Protein AF-V8CCG2-F1 (afdb_monomer_lite)

Structure (mmCIF, N/CA/C/O backbone):
data_AF-V8CCG2-F1
#
_entry.id   AF-V8CCG2-F1
#
loop_
_atom_site.group_PDB
_atom_site.id
_atom_site.type_symbol
_atom_site.label_atom_id
_atom_site.label_alt_id
_atom_site.label_comp_id
_atom_site.label_asym_id
_atom_site.label_entity_id
_atom_site.label_seq_id
_atom_site.pdbx_PDB_ins_code
_atom_site.Cartn_x
_atom_site.Cartn_y
_atom_site.Cartn_z
_atom_site.occupancy
_atom_site.B_iso_or_equiv
_atom_site.auth_seq_id
_atom_site.auth_comp_id
_atom_site.auth_asym_id
_atom_site.auth_atom_id
_atom_site.pdbx_PDB_model_num
ATOM 1 N N . MET A 1 1 ? 12.274 16.511 11.278 1.00 28.73 1 MET A N 1
ATOM 2 C CA . MET A 1 1 ? 12.989 16.961 10.062 1.00 28.73 1 MET A CA 1
ATOM 3 C C . MET A 1 1 ? 13.732 15.768 9.489 1.00 28.73 1 MET A C 1
ATOM 5 O O . MET A 1 1 ? 14.768 15.407 10.028 1.00 28.73 1 MET A O 1
ATOM 9 N N . ILE A 1 2 ? 13.174 15.116 8.470 1.00 31.64 2 ILE A N 1
ATOM 10 C CA . ILE A 1 2 ? 13.812 13.974 7.804 1.00 31.64 2 ILE A CA 1
ATOM 11 C C . ILE A 1 2 ? 14.488 14.517 6.540 1.00 31.64 2 ILE A C 1
ATOM 13 O O . ILE A 1 2 ? 13.839 15.164 5.718 1.00 31.64 2 ILE A O 1
ATOM 17 N N . LYS A 1 3 ? 15.809 14.341 6.435 1.00 28.17 3 LYS A N 1
ATOM 18 C CA . LYS A 1 3 ? 16.574 14.589 5.206 1.00 28.17 3 LYS A CA 1
ATOM 19 C C . LYS A 1 3 ? 16.397 13.363 4.317 1.00 28.17 3 LYS A C 1
ATOM 21 O O . LYS A 1 3 ? 16.765 12.273 4.735 1.00 28.17 3 LYS A O 1
ATOM 26 N N . ILE A 1 4 ? 15.841 13.551 3.127 1.00 46.88 4 ILE A N 1
ATOM 27 C CA . ILE A 1 4 ? 15.708 12.499 2.119 1.00 46.88 4 ILE A CA 1
ATOM 28 C C . ILE A 1 4 ? 16.556 12.930 0.924 1.00 46.88 4 ILE A C 1
ATOM 30 O O . ILE A 1 4 ? 16.290 13.961 0.304 1.00 46.88 4 ILE A O 1
ATOM 34 N N . GLU A 1 5 ? 17.623 12.182 0.658 1.00 36.31 5 GLU A N 1
ATOM 35 C CA . GLU A 1 5 ? 18.504 12.374 -0.493 1.00 36.31 5 GLU A CA 1
ATOM 36 C C . GLU A 1 5 ? 17.866 11.688 -1.706 1.00 36.31 5 GLU A C 1
ATOM 38 O O . GLU A 1 5 ? 17.907 10.472 -1.854 1.00 36.31 5 GLU A O 1
ATOM 43 N N . VAL A 1 6 ? 17.200 12.478 -2.550 1.00 46.69 6 VAL A N 1
ATOM 44 C CA . VAL A 1 6 ? 16.563 11.999 -3.782 1.00 46.69 6 VAL A CA 1
ATOM 45 C C . VAL A 1 6 ? 17.595 12.061 -4.903 1.00 46.69 6 VAL A C 1
ATOM 47 O O . VAL A 1 6 ? 17.864 13.137 -5.439 1.00 46.69 6 VAL A O 1
ATOM 50 N N . LEU A 1 7 ? 18.183 10.915 -5.250 1.00 41.97 7 LEU A N 1
ATOM 51 C CA . LEU A 1 7 ? 19.055 10.782 -6.415 1.00 41.97 7 LEU A CA 1
ATOM 52 C C . LEU A 1 7 ? 18.413 9.912 -7.498 1.00 41.97 7 LEU A C 1
ATOM 54 O O . LEU A 1 7 ? 17.679 8.956 -7.258 1.00 41.97 7 LEU A O 1
ATOM 58 N N . ALA A 1 8 ? 18.669 10.337 -8.727 1.00 44.88 8 ALA A N 1
ATOM 59 C CA . ALA A 1 8 ? 18.073 9.893 -9.970 1.00 44.88 8 ALA A CA 1
ATOM 60 C C . ALA A 1 8 ? 18.569 8.501 -10.416 1.00 44.88 8 ALA A C 1
ATOM 62 O O . ALA A 1 8 ? 19.296 8.391 -11.397 1.00 44.88 8 ALA A O 1
ATOM 63 N N . GLU A 1 9 ? 18.165 7.428 -9.733 1.00 49.28 9 GLU A N 1
ATOM 64 C CA . GLU A 1 9 ? 18.678 6.067 -10.008 1.00 49.28 9 GLU A CA 1
ATOM 65 C C . GLU A 1 9 ? 17.836 5.222 -10.990 1.00 49.28 9 GLU A C 1
ATOM 67 O O . GLU A 1 9 ? 18.135 4.051 -11.218 1.00 49.28 9 GLU A O 1
ATOM 72 N N . ASN A 1 10 ? 16.772 5.774 -11.586 1.00 54.00 10 ASN A N 1
ATOM 73 C CA . ASN A 1 10 ? 15.784 4.972 -12.330 1.00 54.00 10 ASN A CA 1
ATOM 74 C C . ASN A 1 10 ? 15.802 5.135 -13.859 1.00 54.00 10 ASN A C 1
ATOM 76 O O . ASN A 1 10 ? 14.947 4.552 -14.521 1.00 54.00 10 ASN A O 1
ATOM 80 N N . LYS A 1 11 ? 16.733 5.905 -14.445 1.00 52.53 11 LYS A N 1
ATOM 81 C CA . LYS A 1 11 ? 16.731 6.143 -15.904 1.00 52.53 11 LYS A CA 1
ATOM 82 C C . LYS A 1 11 ? 17.074 4.901 -16.740 1.00 52.53 11 LYS A C 1
ATOM 84 O O . LYS A 1 11 ? 16.576 4.799 -17.855 1.00 52.53 11 LYS A O 1
ATOM 89 N N . ASP A 1 12 ? 17.831 3.952 -16.183 1.00 54.31 12 ASP A N 1
ATOM 90 C CA . ASP A 1 12 ? 18.371 2.804 -16.933 1.00 54.31 12 ASP A CA 1
ATOM 91 C C . ASP A 1 12 ? 17.836 1.431 -16.476 1.00 54.31 12 ASP A C 1
ATOM 93 O O . ASP A 1 12 ? 18.159 0.401 -17.073 1.00 54.31 12 ASP A O 1
ATOM 97 N N . LYS A 1 13 ? 17.004 1.376 -15.426 1.00 61.72 13 LYS A N 1
ATOM 98 C CA . LYS A 1 13 ? 16.450 0.110 -14.916 1.00 61.72 13 LYS A CA 1
ATOM 99 C C . LYS A 1 13 ? 15.279 -0.363 -15.777 1.00 61.72 13 LYS A C 1
ATOM 101 O O . LYS A 1 13 ? 14.347 0.392 -16.057 1.00 61.72 13 LYS A O 1
ATOM 106 N N . LYS A 1 14 ? 15.270 -1.649 -16.149 1.00 68.31 14 LYS A N 1
ATOM 107 C CA . LYS A 1 14 ? 14.115 -2.248 -16.832 1.00 68.31 14 LYS A CA 1
ATOM 108 C C . LYS A 1 14 ? 12.938 -2.334 -15.859 1.00 68.31 14 LYS A C 1
ATOM 110 O O . LYS A 1 14 ? 13.120 -2.537 -14.661 1.00 68.31 14 LYS A O 1
ATOM 115 N N . ALA A 1 15 ? 11.712 -2.264 -16.383 1.00 66.81 15 ALA A N 1
ATOM 116 C CA . ALA A 1 15 ? 10.485 -2.383 -15.582 1.00 66.81 15 ALA A CA 1
ATOM 117 C C . ALA A 1 15 ? 10.459 -3.649 -14.699 1.00 66.81 15 ALA A C 1
ATOM 119 O O . ALA A 1 15 ? 9.923 -3.630 -13.593 1.00 66.81 15 ALA A O 1
ATOM 120 N N . TYR A 1 16 ? 11.093 -4.727 -15.169 1.00 71.69 16 TYR A N 1
ATOM 121 C CA . TYR A 1 16 ? 11.278 -5.968 -14.421 1.00 71.69 16 TYR A CA 1
ATOM 122 C C . TYR A 1 16 ? 12.102 -5.788 -13.133 1.00 71.69 16 TYR A C 1
ATOM 124 O O . TYR A 1 16 ? 11.705 -6.282 -12.076 1.00 71.69 16 TYR A O 1
ATOM 132 N N . ASP A 1 17 ? 13.211 -5.050 -13.195 1.00 72.56 17 ASP A N 1
ATOM 133 C CA . ASP A 1 17 ? 14.097 -4.832 -12.046 1.00 72.56 17 ASP A CA 1
ATOM 134 C C . ASP A 1 17 ? 13.406 -3.952 -10.999 1.00 72.56 17 ASP A C 1
ATOM 136 O O . ASP A 1 17 ? 13.379 -4.283 -9.814 1.00 72.56 17 ASP A O 1
ATOM 140 N N . LEU A 1 18 ? 12.717 -2.901 -11.457 1.00 72.31 18 LEU A N 1
ATOM 141 C CA . LEU A 1 18 ? 11.908 -2.022 -10.608 1.00 72.31 18 LEU A CA 1
ATOM 142 C C . LEU A 1 18 ? 10.789 -2.782 -9.890 1.00 72.31 18 LEU A C 1
ATOM 144 O O . LEU A 1 18 ? 10.531 -2.554 -8.709 1.00 72.31 18 LEU A O 1
ATOM 148 N N . ARG A 1 19 ? 10.144 -3.725 -10.581 1.00 77.75 19 ARG A N 1
ATOM 149 C CA . ARG A 1 19 ? 9.133 -4.603 -9.989 1.00 77.75 19 ARG A CA 1
ATOM 150 C C . ARG A 1 19 ? 9.721 -5.521 -8.919 1.00 77.75 19 ARG A C 1
ATOM 152 O O . ARG A 1 19 ? 9.090 -5.720 -7.880 1.00 77.75 19 ARG A O 1
ATOM 159 N N . SER A 1 20 ? 10.892 -6.102 -9.172 1.00 79.19 20 SER A N 1
ATOM 160 C CA . SER A 1 20 ? 11.581 -6.965 -8.207 1.00 79.19 20 SER A CA 1
ATOM 161 C C . SER A 1 20 ? 11.944 -6.193 -6.934 1.00 79.19 20 SER A C 1
ATOM 163 O O . SER A 1 20 ? 11.631 -6.647 -5.828 1.00 79.19 20 SER A O 1
ATOM 165 N N . ASP A 1 21 ? 12.504 -4.991 -7.094 1.00 77.44 21 ASP A N 1
ATOM 166 C CA . ASP A 1 21 ? 12.855 -4.084 -5.998 1.00 77.44 21 ASP A CA 1
ATOM 167 C C . ASP A 1 21 ? 11.605 -3.684 -5.192 1.00 77.44 21 ASP A C 1
ATOM 169 O O . ASP A 1 21 ? 11.572 -3.839 -3.965 1.00 77.44 21 ASP A O 1
ATOM 173 N N . ALA A 1 22 ? 10.528 -3.288 -5.883 1.00 76.12 22 ALA A N 1
ATOM 174 C CA . ALA A 1 22 ? 9.238 -2.956 -5.278 1.00 76.12 22 ALA A CA 1
ATOM 175 C C . ALA A 1 22 ? 8.679 -4.112 -4.437 1.00 76.12 22 ALA A C 1
ATOM 177 O O . ALA A 1 22 ? 8.247 -3.947 -3.294 1.00 76.12 22 ALA A O 1
ATOM 178 N N . LEU A 1 23 ? 8.725 -5.326 -4.992 1.00 82.31 23 LEU A N 1
ATOM 179 C CA . LEU A 1 23 ? 8.208 -6.517 -4.333 1.00 82.31 23 LEU A CA 1
ATOM 180 C C . LEU A 1 23 ? 9.046 -6.891 -3.110 1.00 82.31 23 LEU A C 1
ATOM 182 O O . LEU A 1 23 ? 8.494 -7.355 -2.109 1.00 82.31 23 LEU A O 1
ATOM 186 N N . LYS A 1 24 ? 10.370 -6.716 -3.182 1.00 82.88 24 LYS A N 1
ATOM 187 C CA . LYS A 1 24 ? 11.283 -6.994 -2.072 1.00 82.88 24 LYS A CA 1
ATOM 188 C C . LYS A 1 24 ? 10.986 -6.090 -0.885 1.00 82.88 24 LYS A C 1
ATOM 190 O O . LYS A 1 24 ? 10.879 -6.597 0.230 1.00 82.88 24 LYS A O 1
ATOM 195 N N . ALA A 1 25 ? 10.788 -4.800 -1.116 1.00 78.50 25 ALA A N 1
ATOM 196 C CA . ALA A 1 25 ? 10.499 -3.889 -0.023 1.00 78.50 25 ALA A CA 1
ATOM 197 C C . ALA A 1 25 ? 9.031 -3.969 0.443 1.00 78.50 25 ALA A C 1
ATOM 199 O O . ALA A 1 25 ? 8.793 -3.953 1.641 1.00 78.50 25 ALA A O 1
ATOM 200 N N . LEU A 1 26 ? 8.050 -4.298 -0.406 1.00 79.62 26 LEU A N 1
ATOM 201 C CA . LEU A 1 26 ? 6.703 -4.645 0.085 1.00 79.62 26 LEU A CA 1
ATOM 202 C C . LEU A 1 26 ? 6.654 -5.913 0.956 1.00 79.62 26 LEU A C 1
ATOM 204 O O . LEU A 1 26 ? 5.732 -6.077 1.755 1.00 79.62 26 LEU A O 1
ATOM 208 N N . LYS A 1 27 ? 7.607 -6.846 0.814 1.00 82.88 27 LYS A N 1
ATOM 209 C CA . LYS A 1 27 ? 7.696 -8.034 1.687 1.00 82.88 27 LYS A CA 1
ATOM 210 C C . LYS A 1 27 ? 8.118 -7.693 3.121 1.00 82.88 27 LYS A C 1
ATOM 212 O O . LYS A 1 27 ? 7.945 -8.544 3.997 1.00 82.88 27 LYS A O 1
ATOM 217 N N . THR A 1 28 ? 8.679 -6.509 3.375 1.00 81.12 28 THR A N 1
ATOM 218 C CA . THR A 1 28 ? 9.046 -6.084 4.737 1.00 81.12 28 THR A CA 1
ATOM 219 C C . THR A 1 28 ? 7.815 -5.672 5.545 1.00 81.12 28 THR A C 1
ATOM 221 O O . THR A 1 28 ? 7.808 -5.830 6.767 1.00 81.12 28 THR A O 1
ATOM 224 N N . ILE A 1 29 ? 6.733 -5.265 4.870 1.00 80.19 29 ILE A N 1
ATOM 225 C CA . ILE A 1 29 ? 5.438 -4.969 5.483 1.00 80.19 29 ILE A CA 1
ATOM 226 C C . ILE A 1 29 ? 4.786 -6.285 5.926 1.00 80.19 29 ILE A C 1
ATOM 228 O O . ILE A 1 29 ? 4.166 -7.011 5.145 1.00 80.19 29 ILE A O 1
ATOM 232 N N . ARG A 1 30 ? 4.971 -6.617 7.206 1.00 74.81 30 ARG A N 1
ATOM 233 C CA . ARG A 1 30 ? 4.433 -7.836 7.838 1.00 74.81 30 ARG A CA 1
ATOM 234 C C . ARG A 1 30 ? 3.204 -7.588 8.705 1.00 74.81 30 ARG A C 1
ATOM 236 O O . ARG A 1 30 ? 2.532 -8.546 9.075 1.00 74.81 30 ARG A O 1
ATOM 243 N N . LYS A 1 31 ? 2.935 -6.332 9.056 1.00 83.19 31 LYS A N 1
ATOM 244 C CA . LYS A 1 31 ? 1.841 -5.945 9.949 1.00 83.19 31 LYS A CA 1
ATOM 245 C C . LYS A 1 31 ? 0.713 -5.284 9.151 1.00 83.19 31 LYS A C 1
ATOM 247 O O . LYS A 1 31 ? 0.993 -4.695 8.106 1.00 83.19 31 LYS A O 1
ATOM 252 N N . PRO A 1 32 ? -0.542 -5.384 9.619 1.00 89.00 32 PRO A N 1
ATOM 253 C CA . PRO A 1 32 ? -1.617 -4.550 9.101 1.00 89.00 32 PRO A CA 1
ATOM 254 C C . PRO A 1 32 ? -1.249 -3.069 9.238 1.00 89.00 32 PRO A C 1
ATOM 256 O O . PRO A 1 32 ? -0.615 -2.685 10.221 1.00 89.00 32 PRO A O 1
ATOM 259 N N . ILE A 1 33 ? -1.635 -2.263 8.253 1.00 89.81 33 ILE A N 1
ATOM 260 C CA . ILE A 1 33 ? -1.392 -0.819 8.249 1.00 89.81 33 ILE A CA 1
ATOM 261 C C . ILE A 1 33 ? -2.707 -0.137 8.605 1.00 89.81 33 ILE A C 1
ATOM 263 O O . ILE A 1 33 ? -3.718 -0.379 7.947 1.00 89.81 33 ILE A O 1
ATOM 267 N N . THR A 1 34 ? -2.705 0.707 9.629 1.00 93.00 34 THR A N 1
ATOM 268 C CA . THR A 1 34 ? -3.894 1.455 10.051 1.00 93.00 34 THR A CA 1
ATOM 269 C C . THR A 1 34 ? -3.796 2.884 9.544 1.00 93.00 34 THR A C 1
ATOM 271 O O . THR A 1 34 ? -2.803 3.559 9.797 1.00 93.00 34 THR A O 1
ATOM 274 N N . ASN A 1 35 ? -4.826 3.356 8.847 1.00 92.62 35 ASN A N 1
ATOM 275 C CA . ASN A 1 35 ? -4.918 4.753 8.444 1.00 92.62 35 ASN A CA 1
ATOM 276 C C . ASN A 1 35 ? -5.190 5.639 9.673 1.00 92.62 35 ASN A C 1
ATOM 278 O O . ASN A 1 35 ? -6.094 5.353 10.461 1.00 92.62 35 ASN A O 1
ATOM 282 N N . LYS A 1 36 ? -4.416 6.714 9.848 1.00 92.94 36 LYS A N 1
ATOM 283 C CA . LYS A 1 36 ? -4.497 7.588 11.031 1.00 92.94 36 LYS A 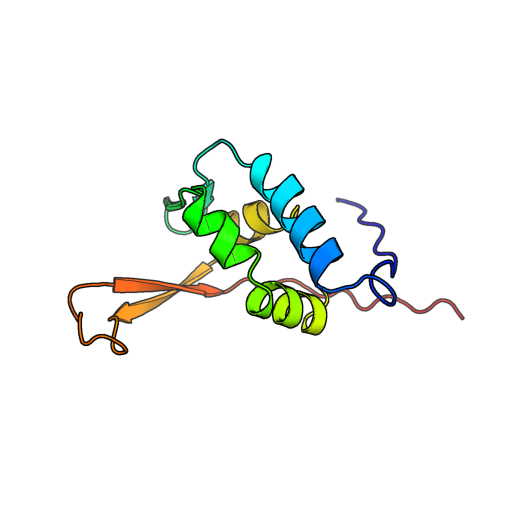CA 1
ATOM 284 C C . LYS A 1 36 ? -5.721 8.505 11.021 1.00 92.94 36 LYS A C 1
ATOM 286 O O . LYS A 1 36 ? -6.106 9.000 12.076 1.00 92.94 36 LYS A O 1
ATOM 291 N N . HIS A 1 37 ? -6.320 8.740 9.856 1.00 91.75 37 HIS A N 1
ATOM 292 C CA . HIS A 1 37 ? -7.416 9.689 9.670 1.00 91.75 37 HIS A CA 1
ATOM 293 C C . HIS A 1 37 ? -8.805 9.044 9.706 1.00 91.75 37 HIS A C 1
ATOM 295 O O . HIS A 1 37 ? -9.747 9.700 10.145 1.00 91.75 37 HIS A O 1
ATOM 301 N N . ASP A 1 38 ? -8.953 7.788 9.270 1.00 91.88 38 ASP A N 1
ATOM 302 C CA . ASP A 1 38 ? -10.247 7.080 9.265 1.00 91.88 38 ASP A CA 1
ATOM 303 C C . ASP A 1 38 ? -10.256 5.751 10.046 1.00 91.88 38 ASP A C 1
ATOM 305 O O . ASP A 1 38 ? -11.307 5.122 10.185 1.00 91.88 38 ASP A O 1
ATOM 309 N N . GLY A 1 39 ? -9.102 5.317 10.568 1.00 91.94 39 GLY A N 1
ATOM 310 C CA . GLY A 1 39 ? -8.960 4.105 11.376 1.00 91.94 39 GLY A CA 1
ATOM 311 C C . GLY A 1 39 ? -9.064 2.789 10.598 1.00 91.94 39 GLY A C 1
ATOM 312 O O . GLY A 1 39 ? -8.998 1.719 11.209 1.00 91.94 39 GLY A O 1
ATOM 313 N N . ARG A 1 40 ? -9.218 2.814 9.267 1.00 92.94 40 ARG A N 1
ATOM 314 C CA . ARG A 1 40 ? -9.337 1.589 8.465 1.00 92.94 40 ARG A CA 1
ATOM 315 C C . ARG A 1 40 ? -8.011 0.852 8.357 1.00 92.94 40 ARG A C 1
ATOM 317 O O . ARG A 1 40 ? -6.949 1.441 8.152 1.00 92.94 40 ARG A O 1
ATOM 324 N N . VAL A 1 41 ? -8.096 -0.474 8.409 1.00 92.50 41 VAL A N 1
ATOM 325 C CA . VAL A 1 41 ? -6.936 -1.366 8.400 1.00 92.50 41 VAL A CA 1
ATOM 326 C C . VAL A 1 41 ? -6.752 -1.998 7.022 1.00 92.50 41 VAL A C 1
ATOM 328 O O . VAL A 1 41 ? -7.609 -2.744 6.548 1.00 92.50 41 VAL A O 1
ATOM 331 N N . ALA A 1 42 ? -5.605 -1.744 6.397 1.00 88.81 42 ALA A N 1
ATOM 332 C CA . ALA A 1 42 ? -5.176 -2.409 5.176 1.00 88.81 42 ALA A CA 1
ATOM 333 C C . ALA A 1 42 ? -4.303 -3.628 5.492 1.00 88.81 42 ALA A C 1
ATOM 335 O O . ALA A 1 42 ? -3.385 -3.578 6.314 1.00 88.81 42 ALA A O 1
ATOM 336 N N . ILE A 1 43 ? -4.557 -4.730 4.783 1.00 88.25 43 ILE A N 1
ATOM 337 C CA . ILE A 1 43 ? -3.762 -5.957 4.876 1.00 88.25 43 ILE A CA 1
ATOM 338 C C . ILE A 1 43 ? -3.039 -6.185 3.551 1.00 88.25 43 ILE A C 1
ATOM 340 O O . ILE A 1 43 ? -3.648 -6.484 2.522 1.00 88.25 43 ILE A O 1
ATOM 344 N N . VAL A 1 44 ? -1.711 -6.105 3.589 1.00 86.12 44 VAL A N 1
ATOM 345 C CA . VAL A 1 44 ? -0.854 -6.300 2.416 1.00 86.12 44 VAL A CA 1
ATOM 346 C C . VAL A 1 44 ? -0.504 -7.786 2.272 1.00 86.12 44 VAL A C 1
ATOM 348 O O . VAL A 1 44 ? 0.544 -8.263 2.711 1.00 86.12 44 VAL A O 1
ATOM 351 N N . ASN A 1 45 ? -1.408 -8.558 1.665 1.00 87.94 45 ASN A N 1
ATOM 352 C CA . ASN A 1 45 ? -1.190 -9.984 1.395 1.00 87.94 45 ASN A CA 1
ATOM 353 C C . ASN A 1 45 ? -0.392 -10.221 0.091 1.00 87.94 45 ASN A C 1
ATOM 355 O O . ASN A 1 45 ? -0.071 -9.290 -0.647 1.00 87.94 45 ASN A O 1
ATOM 359 N N . LYS A 1 46 ? -0.056 -11.483 -0.221 1.00 86.88 46 LYS A N 1
ATOM 360 C CA . LYS A 1 46 ? 0.730 -11.831 -1.425 1.00 86.88 46 LYS A CA 1
ATOM 361 C C . LYS A 1 46 ? 0.076 -11.336 -2.722 1.00 86.88 46 LY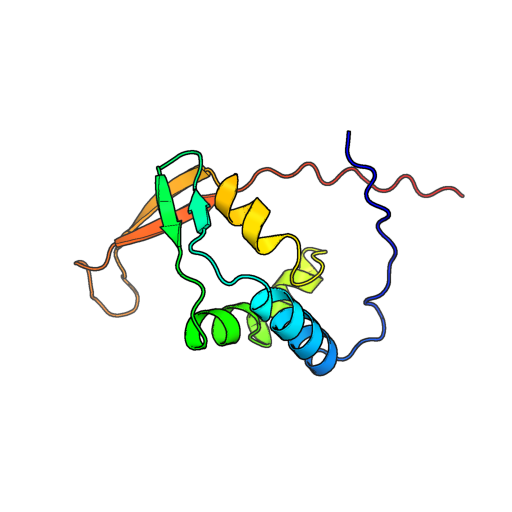S A C 1
ATOM 363 O O . LYS A 1 46 ? 0.778 -10.802 -3.573 1.00 86.88 46 LYS A O 1
ATOM 368 N N . ALA A 1 47 ? -1.239 -11.501 -2.863 1.00 87.00 47 ALA A N 1
ATOM 369 C CA . ALA A 1 47 ? -1.971 -11.062 -4.049 1.00 87.00 47 ALA A CA 1
ATOM 370 C C . ALA A 1 47 ? -2.015 -9.527 -4.156 1.00 87.00 47 ALA A C 1
ATOM 372 O O . ALA A 1 47 ? -1.804 -8.985 -5.237 1.00 87.00 47 ALA A O 1
ATOM 373 N N . GLY A 1 48 ? -2.210 -8.833 -3.032 1.00 85.56 48 GLY A N 1
ATOM 374 C CA . GLY A 1 48 ? -2.139 -7.377 -2.925 1.00 85.56 48 GLY A CA 1
ATOM 375 C C . GLY A 1 48 ? -0.779 -6.852 -3.369 1.00 85.56 48 GLY A C 1
ATOM 376 O O . GLY A 1 48 ? -0.720 -6.024 -4.271 1.00 85.56 48 GLY A O 1
ATOM 377 N N . ARG A 1 49 ? 0.318 -7.427 -2.854 1.00 86.62 49 ARG A N 1
ATOM 378 C CA . ARG A 1 49 ? 1.681 -7.063 -3.278 1.00 86.62 49 ARG A CA 1
ATOM 379 C C . ARG A 1 49 ? 1.883 -7.210 -4.782 1.00 86.62 49 ARG A C 1
ATOM 381 O O . ARG A 1 49 ? 2.398 -6.299 -5.408 1.00 86.62 49 ARG A O 1
ATOM 388 N N . LEU A 1 50 ? 1.435 -8.317 -5.377 1.00 86.25 50 LEU A N 1
ATOM 389 C CA . LEU A 1 50 ? 1.573 -8.533 -6.822 1.00 86.25 50 LEU A CA 1
ATOM 390 C C . LEU A 1 50 ? 0.786 -7.519 -7.666 1.00 86.25 50 LEU A C 1
ATOM 392 O O . LEU A 1 50 ? 1.234 -7.189 -8.761 1.00 86.25 50 LEU A O 1
ATOM 396 N N . LYS A 1 51 ? -0.359 -7.029 -7.173 1.00 85.06 51 LYS A N 1
ATOM 397 C CA . LYS A 1 51 ? -1.125 -5.956 -7.827 1.00 85.06 51 LYS A CA 1
ATOM 398 C C . LYS A 1 51 ? -0.417 -4.606 -7.700 1.00 85.06 51 LYS A C 1
ATOM 400 O O . LYS A 1 51 ? -0.296 -3.888 -8.690 1.00 85.06 51 LYS A O 1
ATOM 405 N N . MET A 1 52 ? 0.088 -4.303 -6.505 1.00 82.25 52 MET A N 1
ATOM 406 C CA . MET A 1 52 ? 0.821 -3.069 -6.199 1.00 82.25 52 MET A CA 1
ATOM 407 C C . MET A 1 52 ? 2.134 -2.961 -6.983 1.00 82.25 52 MET A C 1
ATOM 409 O O . MET A 1 52 ? 2.542 -1.864 -7.334 1.00 82.25 52 MET A O 1
ATOM 413 N N . THR A 1 53 ? 2.764 -4.092 -7.311 1.00 84.44 53 THR A N 1
ATOM 414 C CA . THR A 1 53 ? 3.977 -4.157 -8.144 1.00 84.44 53 THR A CA 1
ATOM 415 C C . THR A 1 53 ? 3.687 -4.650 -9.559 1.00 84.44 53 THR A C 1
ATOM 417 O O . THR A 1 53 ? 4.553 -5.265 -10.182 1.00 84.44 53 THR A O 1
ATOM 420 N N . SER A 1 54 ? 2.456 -4.508 -10.052 1.00 83.44 54 SER A N 1
ATOM 421 C CA . SER A 1 54 ? 2.156 -4.855 -11.442 1.00 83.44 54 SER A CA 1
ATOM 422 C C . SER A 1 54 ? 2.926 -3.938 -12.394 1.00 83.44 54 SER A C 1
ATOM 424 O O . SER A 1 54 ? 3.262 -2.811 -12.041 1.00 83.44 54 SER A O 1
ATOM 426 N N . ASP A 1 55 ? 3.203 -4.399 -13.612 1.00 77.94 55 ASP A N 1
ATOM 427 C CA . ASP A 1 55 ? 3.999 -3.623 -14.575 1.00 77.94 55 ASP A CA 1
ATOM 428 C C . ASP A 1 55 ? 3.318 -2.293 -14.937 1.00 77.94 55 ASP A C 1
ATOM 430 O O . ASP A 1 55 ? 3.975 -1.303 -15.245 1.00 77.94 55 ASP A O 1
ATOM 434 N N . GLU A 1 56 ? 1.986 -2.255 -14.894 1.00 82.06 56 GLU A N 1
ATOM 435 C CA . GLU A 1 56 ? 1.202 -1.029 -15.030 1.00 82.06 56 GLU A CA 1
ATOM 436 C C . GLU A 1 56 ? 1.383 -0.103 -13.822 1.00 82.06 56 GLU A C 1
ATOM 438 O O . GLU A 1 56 ? 1.723 1.063 -14.008 1.00 82.06 56 GLU A O 1
ATOM 443 N N . ALA A 1 57 ? 1.259 -0.628 -12.598 1.00 77.19 57 ALA A N 1
ATOM 444 C CA . ALA A 1 57 ? 1.456 0.155 -11.380 1.00 77.19 57 ALA A CA 1
ATOM 445 C C . ALA A 1 57 ? 2.874 0.738 -11.289 1.00 77.19 57 ALA A C 1
ATOM 447 O O . ALA A 1 57 ? 3.029 1.921 -11.011 1.00 77.19 57 ALA A O 1
ATOM 448 N N . VAL A 1 58 ? 3.906 -0.057 -11.597 1.00 74.75 58 VAL A N 1
ATOM 449 C CA . VAL A 1 58 ? 5.306 0.396 -11.595 1.00 74.75 58 VAL A CA 1
ATOM 450 C C . VAL A 1 58 ? 5.531 1.493 -12.637 1.00 74.75 58 VAL A C 1
ATOM 452 O O . VAL A 1 58 ? 6.165 2.499 -12.328 1.00 74.75 58 VAL A O 1
ATOM 455 N N . ARG A 1 59 ? 4.994 1.343 -13.856 1.00 74.81 59 ARG A N 1
ATOM 456 C CA . ARG A 1 59 ? 5.109 2.378 -14.898 1.00 74.81 59 ARG A CA 1
ATOM 457 C C . ARG A 1 59 ? 4.444 3.687 -14.484 1.00 74.81 59 ARG A C 1
ATOM 459 O O . ARG A 1 59 ? 5.045 4.743 -14.670 1.00 74.81 59 ARG A O 1
ATOM 466 N N . GLU A 1 60 ? 3.250 3.623 -13.902 1.00 74.88 60 GLU A N 1
ATOM 467 C CA . GLU A 1 60 ? 2.546 4.820 -13.438 1.00 74.88 60 GLU A CA 1
ATOM 468 C C . GLU A 1 60 ? 3.284 5.467 -12.254 1.00 74.88 60 GLU A C 1
ATOM 470 O O . GLU A 1 60 ? 3.503 6.675 -12.253 1.00 74.88 60 GLU A O 1
ATOM 475 N N . SER A 1 61 ? 3.788 4.680 -11.297 1.00 71.12 61 SER A N 1
ATOM 476 C CA . SER A 1 61 ? 4.620 5.189 -10.197 1.00 71.12 61 SER A CA 1
ATOM 477 C C . SER A 1 61 ? 5.877 5.911 -10.690 1.00 71.12 61 SER A C 1
ATOM 479 O O . SER A 1 61 ? 6.171 7.005 -10.216 1.00 71.12 61 SER A O 1
ATOM 481 N N . VAL A 1 62 ? 6.592 5.348 -11.670 1.00 71.81 62 VAL A N 1
ATOM 482 C CA . VAL A 1 62 ? 7.782 5.985 -12.263 1.00 71.81 62 VAL A CA 1
ATOM 483 C C . VAL A 1 62 ? 7.416 7.277 -12.989 1.00 71.81 62 VAL A C 1
ATOM 485 O O . VAL A 1 62 ? 8.110 8.280 -12.833 1.00 71.81 62 VAL A O 1
ATOM 488 N N . LYS A 1 63 ? 6.312 7.282 -13.744 1.00 69.06 63 LYS A N 1
ATOM 489 C CA . LYS A 1 63 ? 5.809 8.473 -14.444 1.00 69.06 63 LYS A CA 1
ATOM 490 C C . LYS A 1 63 ? 5.516 9.629 -13.482 1.00 69.06 63 LYS A C 1
ATOM 492 O O . LYS A 1 63 ? 5.758 10.778 -13.837 1.00 69.06 63 LYS A O 1
ATOM 497 N N . HIS A 1 64 ? 5.049 9.324 -12.271 1.00 66.12 64 HIS A N 1
ATOM 498 C CA . HIS A 1 64 ? 4.807 10.313 -11.213 1.00 66.12 64 HIS A CA 1
ATOM 499 C C . HIS A 1 64 ? 6.001 10.524 -10.262 1.00 66.12 64 HIS A C 1
ATOM 501 O O . HIS A 1 64 ? 5.867 11.227 -9.266 1.00 66.12 64 HIS A O 1
ATOM 507 N N . GLY A 1 65 ? 7.178 9.960 -10.562 1.00 64.62 65 GLY A N 1
ATOM 508 C CA . GLY A 1 65 ? 8.421 10.227 -9.828 1.00 64.62 65 GLY A CA 1
ATOM 509 C C . GLY A 1 65 ? 8.607 9.455 -8.515 1.00 64.62 65 GLY A C 1
ATOM 510 O O . GLY A 1 65 ? 9.423 9.860 -7.689 1.00 64.62 65 GLY A O 1
ATOM 511 N N . PHE A 1 66 ? 7.892 8.347 -8.304 1.00 63.81 66 PHE A N 1
ATOM 512 C CA . PHE A 1 66 ? 7.978 7.548 -7.076 1.00 63.81 66 PHE A CA 1
ATOM 513 C C . PHE A 1 66 ? 9.039 6.438 -7.139 1.00 63.81 66 PHE A C 1
ATOM 515 O O . PHE A 1 66 ? 9.160 5.727 -8.139 1.00 63.81 66 PHE A O 1
ATOM 522 N N . THR A 1 67 ? 9.750 6.218 -6.025 1.00 62.66 67 THR A N 1
ATOM 523 C CA . THR A 1 67 ? 10.533 4.995 -5.768 1.00 62.66 67 THR A CA 1
ATOM 524 C C . THR A 1 67 ? 9.662 3.958 -5.047 1.00 62.66 67 THR A C 1
ATOM 526 O O . THR A 1 67 ? 8.852 4.275 -4.176 1.00 62.66 67 THR A O 1
ATOM 529 N N . ALA A 1 68 ? 9.768 2.700 -5.470 1.00 54.44 68 ALA A N 1
ATOM 530 C CA . ALA A 1 68 ? 8.622 1.796 -5.540 1.00 54.44 68 ALA A CA 1
ATOM 531 C C . ALA A 1 68 ? 8.172 1.094 -4.240 1.00 54.44 68 ALA A C 1
ATOM 533 O O . ALA A 1 68 ? 7.352 0.180 -4.335 1.00 54.44 68 ALA A O 1
ATOM 534 N N . ALA A 1 69 ? 8.676 1.430 -3.043 1.00 54.19 69 ALA A N 1
ATOM 535 C CA . ALA A 1 69 ? 8.374 0.563 -1.896 1.00 54.19 69 ALA A CA 1
ATOM 536 C C . ALA A 1 69 ? 8.367 1.149 -0.483 1.00 54.19 69 ALA A C 1
ATOM 538 O O . ALA A 1 69 ? 7.487 0.777 0.291 1.00 54.19 69 ALA A O 1
ATOM 539 N N . GLU A 1 70 ? 9.299 2.029 -0.117 1.00 52.38 70 GLU A N 1
ATOM 540 C CA . GLU A 1 70 ? 9.393 2.486 1.282 1.00 52.38 70 GLU A CA 1
ATOM 541 C C . GLU A 1 70 ? 8.278 3.475 1.650 1.00 52.38 70 GLU A C 1
ATOM 543 O O . GLU A 1 70 ? 7.825 3.507 2.790 1.00 52.38 70 GLU A O 1
ATOM 548 N N . HIS A 1 71 ? 7.721 4.179 0.663 1.00 64.12 71 HIS A N 1
ATOM 549 C CA . HIS A 1 71 ? 6.671 5.172 0.888 1.00 64.12 71 HIS A CA 1
ATOM 550 C C . HIS A 1 71 ? 5.263 4.588 1.032 1.00 64.12 71 HIS A C 1
ATOM 552 O O . HIS A 1 71 ? 4.366 5.281 1.484 1.00 64.12 71 HIS A O 1
ATOM 558 N N . ILE A 1 72 ? 5.013 3.329 0.662 1.00 73.00 72 ILE A N 1
ATOM 559 C CA . ILE A 1 72 ? 3.636 2.807 0.572 1.00 73.00 72 ILE A CA 1
ATOM 560 C C . ILE A 1 72 ? 2.939 2.759 1.936 1.00 73.00 72 ILE A C 1
ATOM 562 O O . ILE A 1 72 ? 1.740 3.028 2.021 1.00 73.00 72 ILE A O 1
ATOM 566 N N . GLN A 1 73 ? 3.677 2.416 2.993 1.00 79.06 73 GLN A N 1
ATOM 567 C CA . GLN A 1 73 ? 3.112 2.390 4.337 1.00 79.06 73 GLN A CA 1
ATOM 568 C C . GLN A 1 73 ? 2.745 3.803 4.802 1.00 79.06 73 GLN A C 1
ATOM 570 O O . GLN A 1 73 ? 1.603 4.036 5.184 1.00 79.06 73 GLN A O 1
ATOM 575 N N . GLU A 1 74 ? 3.682 4.744 4.696 1.00 78.62 74 GLU A N 1
ATOM 576 C CA . GLU A 1 74 ? 3.476 6.147 5.070 1.00 78.62 74 GLU A CA 1
ATOM 577 C C . GLU A 1 74 ? 2.351 6.798 4.251 1.00 78.62 74 GLU A C 1
ATOM 579 O O . GLU A 1 74 ? 1.471 7.448 4.812 1.00 78.62 74 GLU A O 1
ATOM 584 N N . LEU A 1 75 ? 2.309 6.530 2.940 1.00 80.50 75 LEU A N 1
ATOM 585 C CA . LEU A 1 75 ? 1.259 7.006 2.039 1.00 80.50 75 LEU A CA 1
ATOM 586 C C . LEU A 1 75 ? -0.129 6.560 2.492 1.00 80.50 75 LEU A C 1
ATOM 588 O O . LEU A 1 75 ? -1.062 7.348 2.407 1.00 80.50 75 LEU A O 1
ATOM 592 N N . TYR A 1 76 ? -0.282 5.311 2.943 1.00 86.56 76 TYR A N 1
ATOM 593 C CA . TYR A 1 76 ? -1.576 4.824 3.417 1.00 86.56 76 TYR A CA 1
ATOM 594 C C . TYR A 1 76 ? -1.907 5.319 4.830 1.00 86.56 76 TYR A C 1
ATOM 596 O O . TYR A 1 76 ? -3.069 5.612 5.101 1.00 86.56 76 TYR A O 1
ATOM 604 N N . GLU A 1 77 ? -0.921 5.429 5.726 1.00 88.44 77 GLU A N 1
ATOM 605 C CA . GLU A 1 77 ? -1.128 5.922 7.094 1.00 88.44 77 GLU A CA 1
ATOM 606 C C . GLU A 1 77 ? -1.625 7.375 7.126 1.00 88.44 77 GLU A C 1
ATOM 608 O O . GLU A 1 77 ? -2.530 7.683 7.900 1.00 88.44 77 GLU A O 1
ATOM 613 N N . GLU A 1 78 ? -1.070 8.237 6.272 1.00 87.50 78 GLU A N 1
ATOM 614 C CA . GLU A 1 78 ? -1.377 9.677 6.194 1.00 87.50 78 GLU A CA 1
ATOM 615 C C . GLU A 1 78 ? -2.447 10.014 5.135 1.00 87.50 78 GLU A C 1
ATOM 617 O O . GLU A 1 78 ? -2.795 11.178 4.922 1.00 87.50 78 GLU A O 1
ATOM 622 N N . ALA A 1 79 ? -2.987 9.011 4.436 1.00 88.88 79 ALA A N 1
ATOM 623 C CA . ALA A 1 79 ? -3.983 9.237 3.395 1.00 88.88 79 ALA A CA 1
ATOM 624 C C . ALA A 1 79 ? -5.293 9.766 3.980 1.00 88.88 79 ALA A C 1
ATOM 626 O O . ALA A 1 79 ? -5.821 9.219 4.949 1.00 88.88 79 ALA A O 1
ATOM 627 N N . LYS A 1 80 ? -5.886 10.777 3.351 1.00 91.94 80 LYS A N 1
ATOM 628 C CA . LYS A 1 80 ? -7.205 11.277 3.740 1.00 91.94 80 LYS A CA 1
ATOM 629 C C . LYS A 1 80 ? -8.269 10.629 2.878 1.00 91.94 80 LYS A C 1
ATOM 631 O O . LYS A 1 80 ? -8.128 10.526 1.659 1.00 91.94 80 LYS A O 1
ATOM 636 N N . LEU A 1 81 ? -9.330 10.150 3.522 1.00 93.38 81 LEU A N 1
ATOM 637 C CA . LEU A 1 81 ? -10.480 9.617 2.812 1.00 93.38 81 LEU A CA 1
ATOM 638 C C . LEU A 1 81 ? -11.155 10.759 2.053 1.00 93.38 81 LEU A C 1
ATOM 640 O O . LEU A 1 81 ? -11.660 11.695 2.666 1.00 93.38 81 LEU A O 1
ATOM 644 N N . ARG A 1 82 ? -11.180 10.650 0.727 1.00 93.88 82 ARG A N 1
ATOM 645 C CA . ARG A 1 82 ? -11.833 11.624 -0.142 1.00 93.88 82 ARG A CA 1
ATOM 646 C C . ARG A 1 82 ? -13.295 11.258 -0.362 1.00 93.88 82 ARG A C 1
ATOM 648 O O . ARG A 1 82 ? -14.184 12.076 -0.171 1.00 93.88 82 ARG A O 1
ATOM 655 N N . GLU A 1 83 ? -13.543 10.021 -0.779 1.00 92.75 83 GLU A N 1
ATOM 656 C CA . GLU A 1 83 ? -1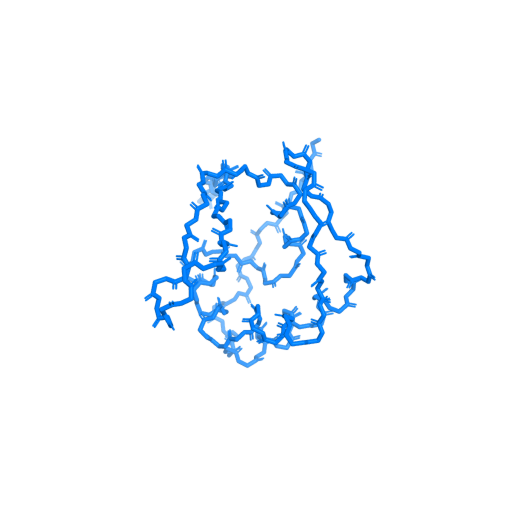4.886 9.532 -1.089 1.00 92.75 83 GLU A CA 1
ATOM 657 C C . GLU A 1 83 ? -14.956 8.004 -1.019 1.00 92.75 83 GLU A C 1
ATOM 659 O O . GLU A 1 83 ? -13.937 7.312 -0.978 1.00 92.75 83 GLU A O 1
ATOM 664 N N . ILE A 1 84 ? -16.172 7.463 -1.007 1.00 92.81 84 ILE A N 1
ATOM 665 C CA . ILE A 1 84 ? -16.431 6.025 -1.084 1.00 92.81 84 ILE A CA 1
ATOM 666 C C . ILE A 1 84 ? -17.379 5.802 -2.256 1.00 92.81 84 ILE A C 1
ATOM 668 O O . ILE A 1 84 ? -18.446 6.408 -2.310 1.00 92.81 84 ILE A O 1
ATOM 672 N N . GLN A 1 85 ? -16.988 4.938 -3.189 1.00 91.88 85 GLN A N 1
ATOM 673 C CA . GLN A 1 85 ? -17.739 4.690 -4.419 1.00 91.88 85 GLN A CA 1
ATOM 674 C C . GLN A 1 85 ? -18.091 3.204 -4.558 1.00 91.88 85 GLN A C 1
ATOM 676 O O . GLN A 1 85 ? -17.260 2.361 -4.217 1.00 91.88 85 GLN A O 1
ATOM 681 N N . PRO A 1 86 ? -19.280 2.852 -5.073 1.00 90.38 86 PRO A N 1
ATOM 682 C CA . PRO A 1 86 ? -19.620 1.463 -5.374 1.00 90.38 86 PRO A CA 1
ATOM 683 C C . PRO A 1 86 ? -18.782 0.900 -6.538 1.00 90.38 86 PRO A C 1
ATOM 685 O O . PRO A 1 86 ? -18.321 1.653 -7.402 1.00 90.38 86 PRO A O 1
ATOM 688 N N . ASP A 1 87 ? -18.613 -0.426 -6.609 1.00 86.94 87 ASP A N 1
ATOM 689 C CA . ASP A 1 87 ? -17.981 -1.075 -7.767 1.00 86.94 87 ASP A CA 1
ATOM 690 C C . ASP A 1 87 ? -18.923 -1.118 -8.979 1.00 86.94 87 ASP A C 1
ATOM 692 O O . ASP A 1 87 ? -19.654 -2.083 -9.218 1.00 86.94 87 ASP A O 1
ATOM 696 N N . LEU A 1 88 ? -18.876 -0.057 -9.782 1.00 84.94 88 LEU A N 1
ATOM 697 C CA . LEU A 1 88 ? -19.668 0.055 -11.007 1.00 84.94 88 LEU A CA 1
ATOM 698 C C . LEU A 1 88 ? -19.129 -0.813 -12.154 1.00 84.94 88 LEU A C 1
ATOM 700 O O . LEU A 1 88 ? -19.872 -1.116 -13.083 1.00 84.94 88 LEU A O 1
ATOM 704 N N . LYS A 1 89 ? -17.857 -1.239 -12.108 1.00 79.88 89 LYS A N 1
ATOM 705 C CA . LYS A 1 89 ? -17.211 -1.945 -13.228 1.00 79.88 89 LYS A CA 1
ATOM 706 C C . LYS A 1 89 ? -17.709 -3.383 -13.384 1.00 79.88 89 LYS A C 1
ATOM 708 O O . LYS A 1 89 ? -17.753 -3.890 -14.501 1.00 79.88 89 LYS A O 1
ATOM 713 N N . HIS A 1 90 ? -18.087 -4.025 -12.283 1.00 78.81 90 HIS A N 1
ATOM 714 C CA . HIS A 1 90 ? -18.585 -5.404 -12.278 1.00 78.81 90 HIS A CA 1
ATOM 715 C C . HIS A 1 90 ? -20.045 -5.509 -11.805 1.00 78.81 90 HIS A C 1
ATOM 717 O O . HIS A 1 90 ? -20.536 -6.612 -11.583 1.00 78.81 90 HIS A O 1
ATOM 723 N N . GLY A 1 91 ? -20.738 -4.374 -11.638 1.00 78.00 91 GLY A N 1
ATOM 724 C CA . GLY A 1 91 ? -22.139 -4.325 -11.205 1.00 78.00 91 GLY A CA 1
ATOM 725 C C . GLY A 1 91 ? -22.369 -4.655 -9.725 1.00 78.00 91 GLY A C 1
ATOM 726 O O . GLY A 1 91 ? -23.516 -4.764 -9.296 1.00 78.00 91 GLY A O 1
ATOM 727 N N . TYR A 1 92 ? -21.307 -4.792 -8.925 1.00 84.25 92 TYR A N 1
ATOM 728 C CA . TYR A 1 92 ? -21.405 -5.082 -7.495 1.00 84.25 92 TYR A CA 1
ATOM 729 C C . TYR A 1 92 ? -21.578 -3.793 -6.689 1.00 84.25 92 TYR A C 1
ATOM 731 O O . TYR A 1 92 ? -20.657 -3.306 -6.033 1.00 84.25 92 TYR A O 1
ATOM 739 N N . THR A 1 93 ? -22.793 -3.247 -6.693 1.00 83.25 93 THR A N 1
ATOM 740 C CA . THR A 1 93 ? -23.136 -2.022 -5.947 1.00 83.25 93 THR A CA 1
ATOM 741 C C . THR A 1 93 ? -23.010 -2.171 -4.428 1.00 83.25 93 THR A C 1
ATOM 743 O O . THR A 1 93 ? -22.866 -1.174 -3.724 1.00 83.25 93 THR A O 1
ATOM 746 N N . SER A 1 94 ? -23.010 -3.406 -3.917 1.00 86.62 94 SER A N 1
ATOM 747 C CA . SER A 1 94 ? -22.765 -3.718 -2.505 1.00 86.62 94 SER A CA 1
ATOM 748 C C . SER A 1 94 ? -21.294 -3.585 -2.093 1.00 86.62 94 SER A C 1
ATOM 750 O O . SER A 1 94 ? -21.001 -3.473 -0.902 1.00 86.62 94 SER A O 1
ATOM 752 N N . VAL A 1 95 ? -20.359 -3.577 -3.050 1.00 87.62 95 VAL A N 1
ATOM 753 C CA . VAL A 1 95 ? -18.927 -3.417 -2.785 1.00 87.62 95 VAL A CA 1
ATOM 754 C C . VAL A 1 95 ? -18.594 -1.932 -2.756 1.00 87.62 95 VAL A C 1
ATOM 756 O O . VAL A 1 95 ? -18.625 -1.259 -3.782 1.00 87.62 95 VAL A O 1
ATOM 759 N N . GLN A 1 96 ? -18.247 -1.428 -1.575 1.00 89.94 96 GLN A N 1
ATOM 760 C CA . GLN A 1 96 ? -17.834 -0.043 -1.370 1.00 89.94 96 GLN A CA 1
ATOM 761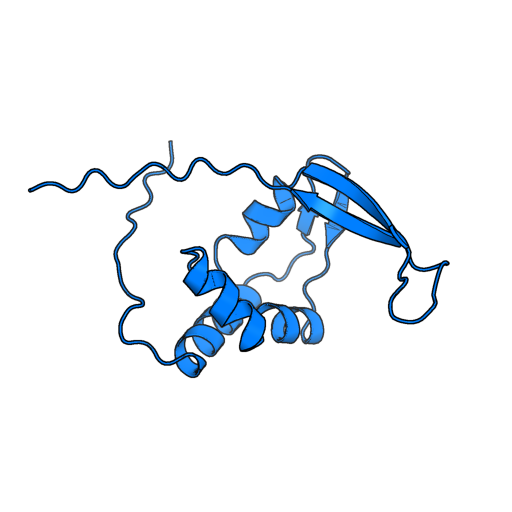 C C . GLN A 1 96 ? -16.311 0.088 -1.443 1.00 89.94 96 GLN A C 1
ATOM 763 O O . GLN A 1 96 ? -15.582 -0.581 -0.711 1.00 89.94 96 GLN A O 1
ATOM 768 N N . ILE A 1 97 ? -15.827 0.971 -2.314 1.00 89.62 97 ILE A N 1
ATOM 769 C CA . ILE A 1 97 ? -14.407 1.191 -2.567 1.00 89.62 97 ILE A CA 1
ATOM 770 C C . ILE A 1 97 ? -14.007 2.577 -2.041 1.00 89.62 97 ILE A C 1
ATOM 772 O O . ILE A 1 97 ? -14.386 3.588 -2.641 1.00 89.62 97 ILE A O 1
ATOM 776 N N . PRO A 1 98 ? -13.232 2.660 -0.944 1.00 91.06 98 PRO A N 1
ATOM 777 C CA . PRO A 1 98 ? -12.713 3.931 -0.459 1.00 91.06 98 PRO A CA 1
ATOM 778 C C . PRO A 1 98 ? -11.647 4.474 -1.418 1.00 91.06 98 PRO A C 1
ATOM 780 O O . PRO A 1 98 ? -10.764 3.750 -1.890 1.00 91.06 98 PRO A O 1
ATOM 783 N N . ARG A 1 99 ? -11.738 5.768 -1.714 1.00 90.56 99 ARG A N 1
ATOM 784 C CA . ARG A 1 99 ? -10.773 6.534 -2.500 1.00 90.56 99 ARG A CA 1
ATOM 785 C C . ARG A 1 99 ? -10.056 7.491 -1.567 1.00 90.56 99 ARG A C 1
ATOM 787 O O . ARG A 1 99 ? -10.689 8.298 -0.889 1.00 90.56 99 ARG A O 1
ATOM 794 N N . TYR A 1 100 ? -8.738 7.384 -1.550 1.00 90.06 100 TYR A N 1
ATOM 795 C CA . TYR A 1 100 ? -7.880 8.211 -0.722 1.00 90.06 100 TYR A CA 1
ATOM 796 C C . TYR A 1 100 ? -7.140 9.229 -1.571 1.00 90.06 100 TYR A C 1
ATOM 798 O O . TYR A 1 100 ? -6.815 8.968 -2.730 1.00 90.06 100 TYR A O 1
ATOM 806 N N . GLU A 1 101 ? -6.843 10.363 -0.961 1.00 88.44 101 GLU A N 1
ATOM 807 C CA . GLU A 1 101 ? -5.909 11.345 -1.481 1.00 88.44 101 GLU A CA 1
ATOM 808 C C . GLU A 1 101 ? -4.787 11.566 -0.472 1.00 88.44 101 GLU A C 1
ATOM 810 O O . GLU A 1 101 ? -4.979 11.475 0.742 1.00 88.44 101 GLU A O 1
ATOM 815 N N . VAL A 1 102 ? -3.597 11.841 -0.987 1.00 80.31 102 VAL A N 1
ATOM 816 C CA . VAL A 1 102 ? -2.441 12.199 -0.175 1.00 80.31 102 VAL A CA 1
ATOM 817 C C . VAL A 1 102 ? -1.905 13.498 -0.746 1.00 80.31 102 VAL A C 1
ATOM 819 O O . VAL A 1 102 ? -1.681 13.600 -1.952 1.00 80.31 102 VAL A O 1
ATOM 822 N N . MET A 1 103 ? -1.717 14.495 0.111 1.00 70.94 103 MET A N 1
ATOM 823 C CA . MET A 1 103 ? -1.002 15.709 -0.258 1.00 70.94 103 MET A CA 1
ATOM 824 C C . MET A 1 103 ? 0.460 15.528 0.124 1.00 70.94 103 MET A C 1
ATOM 826 O O . MET A 1 103 ? 0.783 15.432 1.305 1.00 70.94 103 MET A O 1
ATOM 830 N N . PHE A 1 104 ? 1.342 15.496 -0.866 1.00 65.19 104 PHE A N 1
ATOM 831 C CA . PHE A 1 104 ? 2.781 15.589 -0.655 1.00 65.19 104 PHE A CA 1
ATOM 832 C C . PHE A 1 104 ? 3.295 16.828 -1.381 1.00 65.19 104 PHE A C 1
ATOM 834 O O . PHE A 1 104 ? 3.056 17.012 -2.575 1.00 65.19 104 PHE A O 1
ATOM 841 N N . ASP A 1 105 ? 4.018 17.678 -0.655 1.00 53.66 105 ASP A N 1
ATOM 842 C CA . ASP A 1 105 ? 4.796 18.740 -1.274 1.00 53.66 105 ASP A CA 1
ATOM 843 C C . ASP A 1 105 ? 5.955 18.092 -2.032 1.00 53.66 105 ASP A C 1
ATOM 845 O O . ASP A 1 105 ? 6.963 17.687 -1.443 1.00 53.66 105 ASP A O 1
ATOM 849 N N . LEU A 1 106 ? 5.833 18.017 -3.358 1.00 48.28 106 LEU A N 1
ATOM 850 C CA . LEU A 1 106 ? 6.981 17.812 -4.231 1.00 48.28 106 LEU A CA 1
ATOM 851 C C . LEU A 1 106 ? 7.871 19.050 -4.086 1.00 48.28 106 LEU A C 1
ATOM 853 O O . LEU A 1 106 ? 7.746 20.009 -4.846 1.00 48.28 106 LEU A O 1
ATOM 857 N N . LYS A 1 107 ? 8.754 19.091 -3.082 1.00 41.81 107 LYS A N 1
ATOM 858 C CA . LYS A 1 107 ? 9.768 20.146 -3.029 1.00 41.81 107 LYS A CA 1
ATOM 859 C C . LYS A 1 107 ? 10.592 20.045 -4.305 1.00 41.81 107 LYS A C 1
ATOM 861 O O . LYS A 1 107 ? 11.366 19.105 -4.471 1.00 41.81 107 LYS A O 1
ATOM 866 N N . ALA A 1 108 ? 10.410 21.025 -5.190 1.00 38.03 108 ALA A N 1
ATOM 867 C CA . ALA A 1 108 ? 11.217 21.205 -6.381 1.00 38.03 108 ALA A CA 1
ATOM 868 C C . ALA A 1 108 ? 12.695 21.080 -5.996 1.00 38.03 108 ALA A C 1
ATOM 870 O O . ALA A 1 108 ? 13.208 21.835 -5.162 1.00 38.03 108 ALA A O 1
ATOM 871 N N . CYS A 1 109 ? 13.361 20.084 -6.577 1.00 35.94 109 CYS A N 1
ATOM 872 C CA . CYS A 1 109 ? 14.800 19.929 -6.488 1.00 35.94 109 CYS A CA 1
ATOM 873 C C . CYS A 1 109 ? 15.421 21.242 -6.983 1.00 35.94 109 CYS A C 1
ATOM 875 O O . CYS A 1 109 ? 15.238 21.618 -8.141 1.00 35.94 109 CYS A O 1
ATOM 877 N N . LYS A 1 110 ? 16.107 21.992 -6.111 1.00 32.41 110 LYS A N 1
ATOM 878 C CA . LYS A 1 110 ? 16.928 23.112 -6.574 1.00 32.41 110 LYS A CA 1
ATOM 879 C C . LYS A 1 110 ? 18.073 22.511 -7.384 1.00 32.41 110 LYS A C 1
ATOM 881 O O . LYS A 1 110 ? 19.018 21.993 -6.793 1.00 32.41 110 LYS A O 1
ATOM 886 N N . CYS A 1 111 ? 17.984 22.586 -8.711 1.00 29.53 111 CYS A N 1
ATOM 887 C CA . CYS A 1 111 ? 19.106 22.339 -9.607 1.0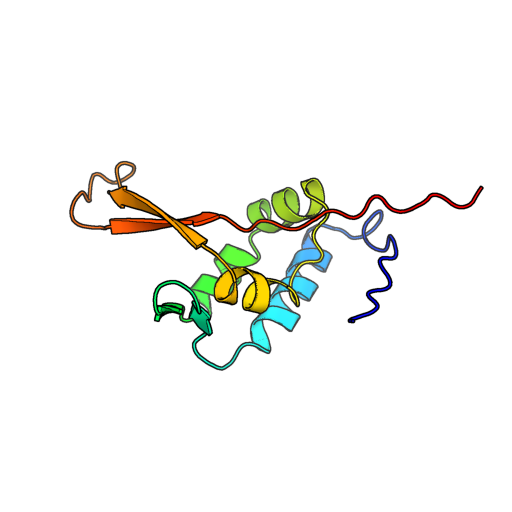0 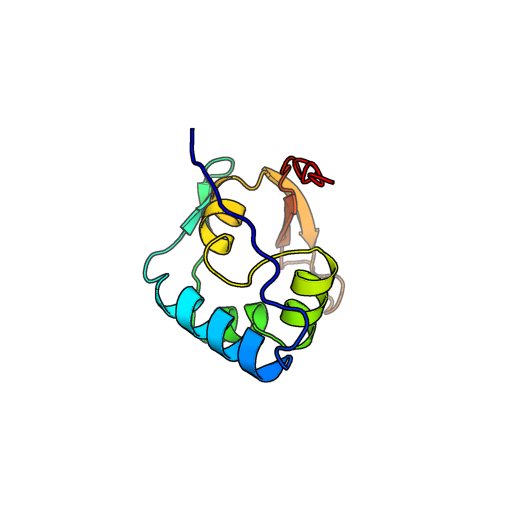29.53 111 CYS A CA 1
ATOM 888 C C . CYS A 1 111 ? 20.238 23.295 -9.216 1.00 29.53 111 CYS A C 1
ATOM 890 O O . CYS A 1 111 ? 20.171 24.496 -9.493 1.00 29.53 111 CYS A O 1
ATOM 892 N N . LYS A 1 112 ? 21.255 22.783 -8.520 1.00 36.22 112 LYS A N 1
ATOM 893 C CA . LYS A 1 112 ? 22.531 23.486 -8.423 1.00 36.22 112 LYS A CA 1
ATOM 894 C C . LYS A 1 112 ? 23.171 23.405 -9.811 1.00 36.22 112 LYS A C 1
ATOM 896 O O . LYS A 1 112 ? 23.382 22.298 -10.301 1.00 36.22 112 LYS A O 1
ATOM 901 N N . HIS A 1 113 ? 23.324 24.572 -10.438 1.00 34.69 113 HIS A N 1
ATOM 902 C CA . HIS A 1 113 ? 24.132 24.772 -11.642 1.00 34.69 113 HIS A CA 1
ATOM 903 C C . HIS A 1 113 ? 25.608 24.536 -11.321 1.00 34.69 113 HIS A C 1
ATOM 905 O O . HIS A 1 113 ? 25.991 24.814 -10.157 1.00 34.69 113 HIS A O 1
#

Secondary structure (DSSP, 8-state):
----------SS--HHHHHHHHHHHHTT--SPEEPTTT-PEE---HHHHHHHT-HHHHHHHHHTT--SSTHHHHHHHSPEEEEEEEETTTTEEEEEEEEEE------------

InterPro domains:
  IPR040824 Large polyvalent protein-associated domain 3 [PF18798] (15-101)

Sequence (113 aa):
MIKIEVLAENKDKKAYDLRSDALKALKTIRKPITNKHDGRVAIVNKAGRLKMTSDEAVRESVKHGFTAAEHIQELYEEAKLREIQPDLKHGYTSVQIPRYEVMFDLKACKCKH

Foldseek 3Di:
DDDDDDDDPPPPDDLVVLLVQLLVQLVVPPDWAAAQAPRDTDDCDPVNSCVLSPSVNSVVCVVVPHRRHPCPSVCRNDWDFDDWAADPPVPRRVDIDTDTDDDDPPPPDPPDD

Radius of gyration: 16.1 Å; chains: 1; bounding box: 47×37×28 Å

pLDDT: mean 73.67, std 18.25, range [28.17, 93.88]

Organism: NCBI:txid1357400